Protein AF-A0A940LD60-F1 (afdb_monomer_lite)

Secondary structure (DSSP, 8-state):
-HHHHHHHHHHHHHHHHHHHHHHHHHHHHHHHHHHHHHHS-----S-----------HHHIIIIIIHHHHHHHHHHHHHHHHHHHHHHTT-S-HHHHHHHHHHHHHHHHHHHHHHTTT-HHHHHHHHHHHHHHHHHHHHHHHHTT--S-HHHHHHHHHHHHHHHHHHHHHHHHTT--

pLDDT: mean 83.99, std 14.42, range [37.72, 97.44]

Structure (mmCIF, N/CA/C/O backbone):
data_AF-A0A940LD60-F1
#
_entry.id   AF-A0A940LD60-F1
#
loop_
_atom_site.group_PDB
_atom_site.id
_atom_site.type_symbol
_atom_site.label_atom_id
_atom_site.label_alt_id
_atom_site.label_comp_id
_atom_site.label_asym_id
_atom_site.label_entity_id
_atom_site.label_seq_id
_atom_site.pdbx_PDB_ins_code
_atom_site.Cartn_x
_atom_site.Cartn_y
_atom_site.Cartn_z
_atom_site.occupancy
_atom_site.B_iso_or_equiv
_atom_site.auth_seq_id
_atom_site.auth_comp_id
_atom_site.auth_asym_id
_atom_site.auth_atom_id
_atom_site.pdbx_PDB_model_num
ATOM 1 N N . MET A 1 1 ? -52.439 45.302 75.853 1.00 58.16 1 MET A N 1
ATOM 2 C CA . MET A 1 1 ? -51.305 45.072 74.926 1.00 58.16 1 MET A CA 1
ATOM 3 C C . MET A 1 1 ? -50.823 43.624 74.938 1.00 58.16 1 MET A C 1
ATOM 5 O O . MET A 1 1 ? -50.773 43.055 73.863 1.00 58.16 1 MET A O 1
ATOM 9 N N . LYS A 1 2 ? -50.570 42.995 76.098 1.00 60.78 2 LYS A N 1
ATOM 10 C CA . LYS A 1 2 ? -50.009 41.626 76.174 1.00 60.78 2 LYS A CA 1
ATOM 11 C C . LYS A 1 2 ? -50.905 40.487 75.637 1.00 60.78 2 LYS A C 1
ATOM 13 O O . LYS A 1 2 ? -50.393 39.468 75.203 1.00 60.78 2 LYS A O 1
ATOM 18 N N . GLU A 1 3 ? -52.230 40.644 75.642 1.00 64.25 3 GLU A N 1
ATOM 19 C CA . GLU A 1 3 ? -53.174 39.584 75.225 1.00 64.25 3 GLU A CA 1
ATOM 20 C C . GLU A 1 3 ? -53.236 39.373 73.699 1.00 64.25 3 GLU A C 1
ATOM 22 O O . GLU A 1 3 ? -53.378 38.243 73.238 1.00 64.25 3 GLU A O 1
ATOM 27 N N . ASN A 1 4 ? -53.040 40.437 72.909 1.00 71.06 4 ASN A N 1
ATOM 28 C CA . ASN A 1 4 ? -53.031 40.347 71.443 1.00 71.06 4 ASN A CA 1
ATOM 29 C C . ASN A 1 4 ? -51.745 39.697 70.907 1.00 71.06 4 ASN A C 1
ATOM 31 O O . ASN A 1 4 ? -51.798 38.963 69.924 1.00 71.06 4 ASN A O 1
ATOM 35 N N . GLU A 1 5 ? -50.604 39.916 71.569 1.00 75.31 5 GLU A N 1
ATOM 36 C CA . GLU A 1 5 ? -49.324 39.288 71.206 1.00 75.31 5 GLU A CA 1
ATOM 37 C C . GLU A 1 5 ? -49.358 37.773 71.439 1.00 75.31 5 GLU A C 1
ATOM 39 O O . GLU A 1 5 ? -48.864 37.005 70.618 1.00 75.31 5 GLU A O 1
ATOM 44 N N . ILE A 1 6 ? -50.010 37.324 72.518 1.00 75.19 6 ILE A N 1
ATOM 45 C CA . ILE A 1 6 ? -50.159 35.894 72.825 1.00 75.19 6 ILE A CA 1
ATOM 46 C C . ILE A 1 6 ? -51.027 35.199 71.772 1.00 75.19 6 ILE A C 1
ATOM 48 O O . ILE A 1 6 ? -50.682 34.109 71.320 1.00 75.19 6 ILE A O 1
ATOM 52 N N . GLN A 1 7 ? -52.116 35.831 71.328 1.00 77.50 7 GLN A N 1
ATOM 53 C CA . GLN A 1 7 ? -52.955 35.272 70.264 1.00 77.50 7 GLN A CA 1
ATOM 54 C C . GLN A 1 7 ? -52.233 35.234 68.912 1.00 77.50 7 GLN A C 1
ATOM 56 O O . GLN A 1 7 ? -52.390 34.280 68.148 1.00 77.50 7 GLN A O 1
ATOM 61 N N . GLN A 1 8 ? -51.409 36.241 68.620 1.00 82.19 8 GLN A N 1
ATOM 62 C CA . GLN A 1 8 ? -50.614 36.283 67.397 1.00 82.19 8 GLN A CA 1
ATOM 63 C C . GLN A 1 8 ? -49.532 35.194 67.390 1.00 82.19 8 GLN A C 1
ATOM 65 O O . GLN A 1 8 ? -49.405 34.481 66.397 1.00 82.19 8 GLN A O 1
ATOM 70 N N . LEU A 1 9 ? -48.848 34.984 68.518 1.00 81.94 9 LEU A N 1
ATOM 71 C CA . LEU A 1 9 ? -47.867 33.909 68.684 1.00 81.94 9 LEU A CA 1
ATOM 72 C C . LEU A 1 9 ? -48.510 32.519 68.622 1.00 81.94 9 LEU A C 1
ATOM 74 O O . LEU A 1 9 ? -47.948 31.618 68.010 1.00 81.94 9 LEU A O 1
ATOM 78 N N . GLN A 1 10 ? -49.701 32.323 69.197 1.00 81.62 10 GLN A N 1
ATOM 79 C CA . GLN A 1 10 ? -50.426 31.051 69.073 1.00 81.62 10 GLN A CA 1
ATOM 80 C C . GLN A 1 10 ? -50.778 30.740 67.616 1.00 81.62 10 GLN A C 1
ATOM 82 O O . GLN A 1 10 ? -50.619 29.605 67.168 1.00 81.62 10 GLN A O 1
ATOM 87 N N . LYS A 1 11 ? -51.194 31.759 66.858 1.00 85.88 11 LYS A N 1
ATOM 88 C CA . LYS A 1 11 ? -51.497 31.628 65.431 1.00 85.88 11 LYS A CA 1
ATOM 89 C C . LYS A 1 11 ? -50.246 31.338 64.599 1.00 85.88 11 LYS A C 1
ATOM 91 O O . LYS A 1 11 ? -50.301 30.517 63.687 1.00 85.88 11 LYS A O 1
ATOM 96 N N . GLU A 1 12 ? -49.124 31.970 64.932 1.00 84.75 12 GLU A N 1
ATOM 97 C CA . GLU A 1 12 ? -47.835 31.746 64.277 1.00 84.75 12 GLU A CA 1
ATOM 98 C C . GLU A 1 12 ? -47.280 30.349 64.585 1.00 84.75 12 GLU A C 1
ATOM 100 O O . GLU A 1 12 ? -46.836 29.665 63.671 1.00 84.75 12 GLU A O 1
ATOM 105 N N . LEU A 1 13 ? -47.411 29.851 65.821 1.00 85.88 13 LEU A N 1
ATOM 106 C CA . LEU A 1 13 ? -47.061 28.467 66.171 1.00 85.88 13 LEU A CA 1
ATOM 107 C C . LEU A 1 13 ? -47.936 27.443 65.439 1.00 85.88 13 LEU A C 1
ATOM 109 O O . LEU A 1 13 ? -47.435 26.405 65.002 1.00 85.88 13 LEU A O 1
ATOM 113 N N . GLU A 1 14 ? -49.226 27.729 65.255 1.00 86.94 14 GLU A N 1
ATOM 114 C CA . GLU A 1 14 ? -50.112 26.859 64.480 1.00 86.94 14 GLU A CA 1
ATOM 115 C C . GLU A 1 14 ? -49.715 26.849 62.993 1.00 86.94 14 GLU A C 1
ATOM 117 O O . GLU A 1 14 ? -49.675 25.788 62.368 1.00 86.94 14 GLU A O 1
ATOM 122 N N . GLN A 1 15 ? -49.342 28.004 62.432 1.00 87.62 15 GLN A N 1
ATOM 123 C CA . GLN A 1 15 ? -48.828 28.107 61.063 1.00 87.62 15 GLN A CA 1
ATOM 124 C C . GLN A 1 15 ? -47.482 27.397 60.893 1.00 87.62 15 GLN A C 1
ATOM 126 O O . GLN A 1 15 ? -47.326 26.615 59.956 1.00 87.62 15 GLN A O 1
ATOM 131 N N . LEU A 1 16 ? -46.553 27.591 61.829 1.00 88.19 16 LEU A N 1
ATOM 132 C CA . LEU A 1 16 ? -45.241 26.955 61.814 1.00 88.19 16 LEU A CA 1
ATOM 133 C C . LEU A 1 16 ? -45.370 25.432 61.936 1.00 88.19 16 LEU A C 1
ATOM 135 O O . LEU A 1 16 ? -44.682 24.694 61.237 1.00 88.19 16 LEU A O 1
ATOM 139 N N . SER A 1 17 ? -46.303 24.940 62.760 1.00 84.50 17 SER A N 1
ATOM 140 C CA . SER A 1 17 ? -46.562 23.500 62.878 1.00 84.50 17 SER A CA 1
ATOM 141 C C . SER A 1 17 ? -47.101 22.892 61.577 1.00 84.50 17 SER A C 1
ATOM 143 O O . SER A 1 17 ? -46.652 21.816 61.180 1.00 84.50 17 SER A O 1
ATOM 145 N N . LYS A 1 18 ? -47.986 23.603 60.862 1.00 87.62 18 LYS A N 1
ATOM 146 C CA . LYS A 1 18 ? -48.485 23.194 59.537 1.00 87.62 18 LYS A CA 1
ATOM 147 C C . LYS A 1 18 ? -47.379 23.198 58.482 1.00 87.62 18 LYS A C 1
ATOM 149 O O . LYS A 1 18 ? -47.306 22.276 57.672 1.00 87.62 18 LYS A O 1
ATOM 154 N N . GLU A 1 19 ? -46.498 24.196 58.498 1.00 88.25 19 GLU A N 1
ATOM 155 C CA . GLU A 1 19 ? -45.370 24.271 57.566 1.00 88.25 19 GLU A CA 1
ATOM 156 C C . GLU A 1 19 ? -44.348 23.151 57.808 1.00 88.25 19 GLU A C 1
ATOM 158 O O . GLU A 1 19 ? -43.907 22.500 56.859 1.00 88.25 19 GLU A O 1
ATOM 163 N N . VAL A 1 20 ? -44.037 22.853 59.073 1.00 89.44 20 VAL A N 1
ATOM 164 C CA . VAL A 1 20 ? -43.142 21.748 59.450 1.00 89.44 20 VAL A CA 1
ATOM 165 C C . VAL A 1 20 ? -43.723 20.392 59.039 1.00 89.44 20 VAL A C 1
ATOM 167 O O . VAL A 1 20 ? -42.985 19.551 58.522 1.00 89.44 20 VAL A O 1
ATOM 170 N N . GLN A 1 21 ? -45.034 20.177 59.197 1.00 88.12 21 GLN A N 1
ATOM 171 C CA . GLN A 1 21 ? -45.702 18.952 58.736 1.00 88.12 21 GLN A CA 1
ATOM 172 C C . GLN A 1 21 ? -45.609 18.790 57.214 1.00 88.12 21 GLN A C 1
ATOM 174 O O . GLN A 1 21 ? -45.223 17.728 56.725 1.00 88.12 21 GLN A O 1
ATOM 179 N N . LEU A 1 22 ? -45.869 19.865 56.463 1.00 89.69 22 LEU A N 1
ATOM 180 C CA . LEU A 1 22 ? -45.759 19.866 55.004 1.00 89.69 22 LEU A CA 1
ATOM 181 C C . LEU A 1 22 ? -44.317 19.608 54.534 1.00 89.69 22 LEU A C 1
ATOM 183 O O . LEU A 1 22 ? -44.093 18.930 53.529 1.00 89.69 22 LEU A O 1
ATOM 187 N N . GLN A 1 23 ? -43.319 20.145 55.240 1.00 90.31 23 GLN A N 1
ATOM 188 C CA . GLN A 1 23 ? -41.912 19.877 54.940 1.00 90.31 23 GLN A CA 1
ATOM 189 C C . GLN A 1 23 ? -41.522 18.427 55.244 1.00 90.31 23 GLN A C 1
ATOM 191 O O . GLN A 1 23 ? -40.831 17.817 54.429 1.00 90.31 23 GLN A O 1
ATOM 196 N N . GLN A 1 24 ? -41.983 17.849 56.357 1.00 86.56 24 GLN A N 1
ATOM 197 C CA . GLN A 1 24 ? -41.719 16.441 56.679 1.00 86.56 24 GLN A CA 1
ATOM 198 C C . GLN A 1 24 ? -42.294 15.495 55.624 1.00 86.56 24 GLN A C 1
ATOM 200 O O . GLN A 1 24 ? -41.608 14.560 55.210 1.00 86.56 24 GLN A O 1
ATOM 205 N N . GLU A 1 25 ? -43.501 15.767 55.126 1.00 89.25 25 GLU A N 1
ATOM 206 C CA . GLU A 1 25 ? -44.119 14.966 54.067 1.00 89.25 25 GLU A CA 1
ATOM 207 C C . GLU A 1 25 ? -43.308 15.027 52.760 1.00 89.25 25 GLU A C 1
ATOM 209 O O . GLU A 1 25 ? -43.035 13.998 52.138 1.00 89.25 25 GLU A O 1
ATOM 214 N N . LYS A 1 26 ? -42.814 16.216 52.385 1.00 89.12 26 LYS A N 1
ATOM 215 C CA . LYS A 1 26 ? -41.912 16.388 51.231 1.00 89.12 26 LYS A CA 1
ATOM 216 C C . LYS A 1 26 ? -40.585 15.650 51.412 1.00 89.12 26 LYS A C 1
ATOM 218 O O . LYS A 1 26 ? -40.098 15.038 50.464 1.00 89.12 26 LYS A O 1
ATOM 223 N N . ILE A 1 27 ? -39.994 15.691 52.606 1.00 90.88 27 ILE A N 1
ATOM 224 C CA . ILE A 1 27 ? -38.737 14.987 52.907 1.00 90.88 27 ILE A CA 1
ATOM 225 C C . ILE A 1 27 ? -38.935 13.472 52.789 1.00 90.88 27 ILE A C 1
ATOM 227 O O . ILE A 1 27 ? -38.102 12.801 52.179 1.00 90.88 27 ILE A O 1
ATOM 231 N N . LEU A 1 28 ? -40.056 12.945 53.289 1.00 87.19 28 LEU A N 1
ATOM 232 C CA . LEU A 1 28 ? -40.403 11.530 53.165 1.00 87.19 28 LEU A CA 1
ATOM 233 C C . LEU A 1 28 ? -40.536 11.114 51.689 1.00 87.19 28 LEU A C 1
ATOM 235 O O . LEU A 1 28 ? -39.973 10.101 51.273 1.00 87.19 28 LEU A O 1
ATOM 239 N N . GLN A 1 29 ? -41.212 11.930 50.874 1.00 89.44 29 GLN A N 1
ATOM 240 C CA . GLN A 1 29 ? -41.341 11.695 49.432 1.00 89.44 29 GLN A CA 1
ATOM 241 C C . GLN A 1 29 ? -39.989 11.745 48.704 1.00 89.44 29 GLN A C 1
ATOM 243 O O . GLN A 1 29 ? -39.722 10.919 47.830 1.00 89.44 29 GLN A O 1
ATOM 248 N N . LEU A 1 30 ? -39.104 12.680 49.062 1.00 86.69 30 LEU A N 1
ATOM 249 C CA . LEU A 1 30 ? -37.762 12.769 48.480 1.00 86.69 30 LEU A CA 1
ATOM 250 C C . LEU A 1 30 ? -36.905 11.557 48.846 1.00 86.69 30 LEU A C 1
ATOM 252 O O . LEU A 1 30 ? -36.232 11.011 47.974 1.00 86.69 30 LEU A O 1
ATOM 256 N N . GLN A 1 31 ? -36.964 11.095 50.097 1.00 85.31 31 GLN A N 1
ATOM 257 C CA . GLN A 1 31 ? -36.271 9.880 50.525 1.00 85.31 31 GLN A CA 1
ATOM 258 C C . GLN A 1 31 ? -36.771 8.646 49.766 1.00 85.31 31 GLN A C 1
ATOM 260 O O . GLN A 1 31 ? -35.960 7.851 49.296 1.00 85.31 31 GLN A O 1
ATOM 265 N N . GLN A 1 32 ? -38.086 8.516 49.561 1.00 84.75 32 GLN A N 1
ATOM 266 C CA . GLN A 1 32 ? -38.663 7.445 4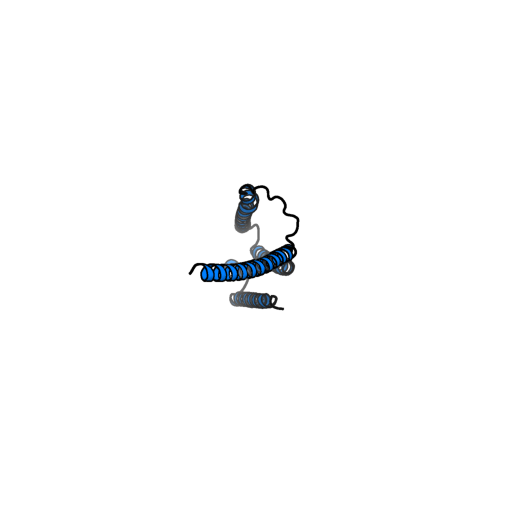8.742 1.00 84.75 32 GLN A CA 1
ATOM 267 C C . GLN A 1 32 ? -38.201 7.526 47.283 1.00 84.75 32 GLN A C 1
ATOM 269 O O . GLN A 1 32 ? -37.850 6.506 46.692 1.00 84.75 32 GLN A O 1
ATOM 274 N N . ARG A 1 33 ? -38.134 8.731 46.708 1.00 85.25 33 ARG A N 1
ATOM 275 C CA . ARG A 1 33 ? -37.639 8.938 45.342 1.00 85.25 33 ARG A CA 1
ATOM 276 C C . ARG A 1 33 ? -36.157 8.589 45.215 1.00 85.25 33 ARG A C 1
ATOM 278 O O . ARG A 1 33 ? -35.774 7.964 44.235 1.00 85.25 33 ARG A O 1
ATOM 285 N N . ILE A 1 34 ? -35.338 8.924 46.213 1.00 82.44 34 ILE A N 1
ATOM 286 C CA . ILE A 1 34 ? -33.921 8.531 46.276 1.00 82.44 34 ILE A CA 1
ATOM 287 C C . ILE A 1 34 ? -33.789 7.008 46.405 1.00 82.44 34 ILE A C 1
ATOM 289 O O . ILE A 1 34 ? -32.958 6.426 45.718 1.00 82.44 34 ILE A O 1
ATOM 293 N N . ALA A 1 35 ? -34.632 6.342 47.199 1.00 77.56 35 ALA A N 1
ATOM 294 C CA . ALA A 1 35 ? -34.649 4.879 47.294 1.00 77.56 35 ALA A CA 1
ATOM 295 C C . ALA A 1 35 ? -35.061 4.207 45.968 1.00 77.56 35 ALA A C 1
ATOM 297 O O . ALA A 1 35 ? -34.474 3.204 45.571 1.00 77.56 35 ALA A O 1
ATOM 298 N N . GLN A 1 36 ? -36.016 4.785 45.233 1.00 76.81 36 GLN A N 1
ATOM 299 C CA . GLN A 1 36 ? -36.409 4.319 43.895 1.00 76.81 36 GLN A CA 1
ATOM 300 C C . GLN A 1 36 ? -35.316 4.557 4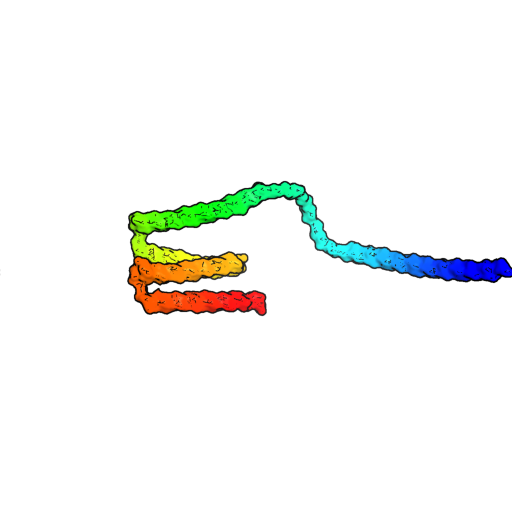2.842 1.00 76.81 36 GLN A C 1
ATOM 302 O O . GLN A 1 36 ? -35.076 3.699 41.994 1.00 76.81 36 GLN A O 1
ATOM 307 N N . LEU A 1 37 ? -34.615 5.690 42.918 1.00 75.06 37 LEU A N 1
ATOM 308 C CA . LEU A 1 37 ? -33.453 5.984 42.077 1.00 75.06 37 LEU A CA 1
ATOM 309 C C . LEU A 1 37 ? -32.248 5.103 42.440 1.00 75.06 37 LEU A C 1
ATOM 311 O O . LEU A 1 37 ? -31.468 4.767 41.560 1.00 75.06 37 LEU A O 1
ATOM 315 N N . SER A 1 38 ? -32.131 4.678 43.701 1.00 67.94 38 SER A N 1
ATOM 316 C CA . SER A 1 38 ? -31.113 3.728 44.164 1.00 67.94 38 SER A CA 1
ATOM 317 C C . SER A 1 38 ? -31.404 2.290 43.723 1.00 67.94 38 SER A C 1
ATOM 319 O O . SER A 1 38 ? -30.463 1.549 43.467 1.00 67.94 38 SER A O 1
ATOM 321 N N . ASN A 1 39 ? -32.681 1.898 43.621 1.00 57.81 39 ASN A N 1
ATOM 322 C CA . ASN A 1 39 ? -33.103 0.598 43.076 1.00 57.81 39 ASN A CA 1
ATOM 323 C C . ASN A 1 39 ? -33.174 0.582 41.543 1.00 57.81 39 ASN A C 1
ATOM 325 O O . ASN A 1 39 ? -33.253 -0.488 40.942 1.00 57.81 39 ASN A O 1
ATOM 329 N N . THR A 1 40 ? -33.099 1.750 40.899 1.00 51.34 40 THR A N 1
ATOM 330 C CA . THR A 1 40 ? -32.658 1.838 39.506 1.00 51.34 40 THR A CA 1
ATOM 331 C C . THR A 1 40 ? -31.144 1.690 39.525 1.00 51.34 40 THR A C 1
ATOM 333 O O . THR A 1 40 ? -30.397 2.645 39.319 1.00 51.34 40 THR A O 1
ATOM 336 N N . GLU A 1 41 ? -30.689 0.477 39.848 1.00 52.75 41 GLU A N 1
ATOM 337 C CA . GLU A 1 41 ? -29.325 0.064 39.579 1.00 52.75 41 GLU A CA 1
ATOM 338 C C . GLU A 1 41 ? -29.063 0.402 38.112 1.00 52.75 41 GLU A C 1
ATOM 340 O O . GLU A 1 41 ? -29.564 -0.240 37.187 1.00 52.75 41 GLU A O 1
ATOM 345 N N . ILE A 1 42 ? -28.230 1.417 37.887 1.00 47.31 42 ILE A N 1
ATOM 346 C CA . ILE A 1 42 ? -27.260 1.317 36.812 1.00 47.31 42 ILE A CA 1
ATOM 347 C C . ILE A 1 42 ? -26.606 -0.031 37.085 1.00 47.31 42 ILE A C 1
ATOM 349 O O . ILE A 1 42 ? -25.858 -0.172 38.051 1.00 47.31 42 ILE A O 1
ATOM 353 N N . SER A 1 43 ? -26.983 -1.039 36.307 1.00 46.34 43 SER A N 1
ATOM 354 C CA . SER A 1 43 ? -26.357 -2.346 36.298 1.00 46.34 43 SER A CA 1
ATOM 355 C C . SER A 1 43 ? -24.923 -2.138 35.823 1.00 46.34 43 SER A C 1
ATOM 357 O O . SER A 1 43 ? -24.602 -2.340 34.654 1.00 46.34 43 SER A O 1
ATOM 359 N N . ILE A 1 44 ? -24.072 -1.633 36.712 1.00 47.91 44 ILE A N 1
ATOM 360 C CA . ILE A 1 44 ? -22.630 -1.677 36.576 1.00 47.91 44 ILE A CA 1
ATOM 361 C C . ILE A 1 44 ? -22.313 -3.159 36.766 1.00 47.91 44 ILE A C 1
ATOM 363 O O . ILE A 1 44 ? -22.575 -3.691 37.849 1.00 47.91 44 ILE A O 1
ATOM 367 N N . PRO A 1 45 ? -21.822 -3.861 35.731 1.00 49.28 45 PRO A N 1
ATOM 368 C CA . PRO A 1 45 ? -21.460 -5.260 35.853 1.00 49.28 45 PRO A CA 1
ATOM 369 C C . PRO A 1 45 ? -20.546 -5.447 37.063 1.00 49.28 45 PRO A C 1
ATOM 371 O O . PRO A 1 45 ? -19.478 -4.838 37.166 1.00 49.28 45 PRO A O 1
ATOM 374 N N . LYS A 1 46 ? -21.004 -6.277 37.998 1.00 52.59 46 LYS A N 1
ATOM 375 C CA . LYS A 1 46 ? -20.285 -6.720 39.188 1.00 52.59 46 LYS A CA 1
ATOM 376 C C . LYS A 1 46 ? -19.133 -7.637 38.777 1.00 52.59 46 LYS A C 1
ATOM 378 O O . LYS A 1 46 ? -19.177 -8.838 38.994 1.00 52.59 46 LYS A O 1
ATOM 383 N N . GLU A 1 47 ? -18.108 -7.046 38.176 1.00 52.78 47 GLU A N 1
ATOM 384 C CA . GLU A 1 47 ? -16.758 -7.594 38.080 1.00 52.78 47 GLU A CA 1
ATOM 385 C C . GLU A 1 47 ? -15.755 -6.448 37.881 1.00 52.78 47 GLU A C 1
ATOM 387 O O . GLU A 1 47 ? -15.033 -6.351 36.890 1.00 52.78 47 GLU A O 1
ATOM 392 N N . ALA A 1 48 ? -15.701 -5.543 38.860 1.00 49.41 48 ALA A N 1
ATOM 393 C CA . ALA A 1 48 ? -14.528 -4.705 39.033 1.00 49.41 48 ALA A CA 1
ATOM 394 C C . ALA A 1 48 ? -13.384 -5.611 39.507 1.00 49.41 48 ALA A C 1
ATOM 396 O O . ALA A 1 48 ? -13.177 -5.813 40.705 1.00 49.41 48 ALA A O 1
ATOM 397 N N . LYS A 1 49 ? -12.639 -6.178 38.550 1.00 50.16 49 LYS A N 1
ATOM 398 C CA . LYS A 1 49 ? -11.257 -6.584 38.798 1.00 50.16 49 LYS A CA 1
ATOM 399 C C . LYS A 1 49 ? -10.592 -5.411 39.502 1.00 50.16 49 LYS A C 1
ATOM 401 O O . LYS A 1 49 ? -10.640 -4.285 39.014 1.00 50.16 49 LYS A O 1
ATOM 406 N N . ILE A 1 50 ? -10.001 -5.665 40.660 1.00 46.97 50 ILE A N 1
ATOM 407 C CA . ILE A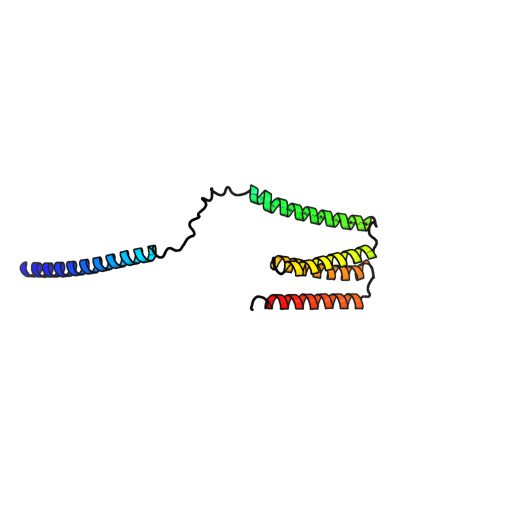 1 50 ? -9.116 -4.707 41.307 1.00 46.97 50 ILE A CA 1
ATOM 408 C C . ILE A 1 50 ? -7.985 -4.475 40.305 1.00 46.97 50 ILE A C 1
ATOM 410 O O . ILE A 1 50 ? -7.134 -5.339 40.105 1.00 46.97 50 ILE A O 1
ATOM 414 N N . HIS A 1 51 ? -8.027 -3.346 39.601 1.00 54.25 51 HIS A N 1
ATOM 415 C CA . HIS A 1 51 ? -6.895 -2.879 38.826 1.00 54.25 51 HIS A CA 1
ATOM 416 C C . HIS A 1 51 ? -5.838 -2.519 39.863 1.00 54.25 51 HIS A C 1
ATOM 418 O O . HIS A 1 51 ? -5.898 -1.466 40.497 1.00 54.25 51 HIS A O 1
ATOM 424 N N . THR A 1 52 ? -4.895 -3.438 40.075 1.00 58.47 52 THR A N 1
ATOM 425 C CA . THR A 1 52 ? -3.586 -3.155 40.661 1.00 58.47 52 THR A CA 1
ATOM 426 C C . THR A 1 52 ? -3.128 -1.802 40.120 1.00 58.47 52 THR A C 1
ATOM 428 O O . THR A 1 52 ? -3.294 -1.593 38.913 1.00 58.47 52 THR A O 1
ATOM 431 N N . PRO A 1 53 ? -2.587 -0.880 40.941 1.00 53.59 53 PRO A N 1
ATOM 432 C CA . PRO A 1 53 ? -2.084 0.393 40.441 1.00 53.59 53 PRO A CA 1
ATOM 433 C C . PRO A 1 53 ? -1.171 0.089 39.260 1.00 53.59 53 PRO A C 1
ATOM 435 O O . PRO A 1 53 ? -0.138 -0.568 39.410 1.00 53.59 53 PRO A O 1
ATOM 438 N N . GLN A 1 54 ? -1.647 0.454 38.070 1.00 60.62 54 GLN A N 1
ATOM 439 C CA . GLN A 1 54 ? -1.020 0.156 36.800 1.00 60.62 54 GLN A CA 1
ATOM 440 C C . GLN A 1 54 ? 0.305 0.907 36.827 1.00 60.62 54 GLN A C 1
ATOM 442 O O . GLN A 1 54 ? 0.351 2.097 36.520 1.00 60.62 54 GLN A O 1
ATOM 447 N N . LYS A 1 55 ? 1.374 0.235 37.288 1.00 62.09 55 LYS A N 1
ATOM 448 C CA . LYS A 1 55 ? 2.747 0.724 37.156 1.00 62.09 55 LYS A CA 1
ATOM 449 C C . LYS A 1 55 ? 2.846 1.232 35.730 1.00 62.09 55 LYS A C 1
ATOM 451 O O . LYS A 1 55 ? 2.528 0.477 34.807 1.00 62.09 55 LYS A O 1
ATOM 456 N N . PHE A 1 56 ? 3.197 2.510 35.573 1.00 60.81 56 PHE A N 1
ATOM 457 C CA . PHE A 1 56 ? 3.436 3.118 34.271 1.00 60.81 56 PHE A CA 1
ATOM 458 C C . PHE A 1 56 ? 4.202 2.113 33.428 1.00 60.81 56 PHE A C 1
ATOM 460 O O . PHE A 1 56 ? 5.295 1.674 33.785 1.00 60.81 56 PHE A O 1
ATOM 467 N N . SER A 1 57 ? 3.522 1.640 32.394 1.00 67.75 57 SER A N 1
ATOM 468 C CA . SER A 1 57 ? 3.799 0.353 31.783 1.00 67.75 57 SER A CA 1
ATOM 469 C C . SER A 1 57 ? 4.896 0.520 30.745 1.00 67.75 57 SER A C 1
ATOM 471 O O . SER A 1 57 ? 4.689 0.304 29.556 1.00 67.75 57 SER A O 1
ATOM 473 N N . LEU A 1 58 ? 6.077 0.940 31.212 1.00 74.06 58 LEU A N 1
ATOM 474 C CA . LEU A 1 58 ? 7.297 0.992 30.415 1.00 74.06 58 LEU A CA 1
ATOM 475 C C . LEU A 1 58 ? 7.541 -0.370 29.767 1.00 74.06 58 LEU A C 1
ATOM 477 O O . LEU A 1 58 ? 7.837 -0.422 28.584 1.00 74.06 58 LEU A O 1
ATOM 481 N N . GLU A 1 59 ? 7.278 -1.462 30.482 1.00 74.75 59 GLU A N 1
ATOM 482 C CA . GLU A 1 59 ? 7.301 -2.821 29.933 1.00 74.75 59 GLU A CA 1
ATOM 483 C C . GLU A 1 59 ? 6.325 -3.028 28.766 1.00 74.75 59 GLU A C 1
ATOM 485 O O . GLU A 1 59 ? 6.716 -3.587 27.747 1.00 74.75 59 GLU A O 1
ATOM 490 N N . ASN A 1 60 ? 5.094 -2.510 28.837 1.00 78.50 60 ASN A N 1
ATOM 491 C CA . ASN A 1 60 ? 4.148 -2.612 27.717 1.00 78.50 60 ASN A CA 1
ATOM 492 C C . ASN A 1 60 ? 4.508 -1.651 26.573 1.00 78.50 60 ASN A C 1
ATOM 494 O O . ASN A 1 60 ? 4.305 -1.973 25.406 1.00 78.50 60 ASN A O 1
ATOM 498 N N . PHE A 1 61 ? 5.049 -0.468 26.865 1.00 80.75 61 PHE A N 1
ATOM 499 C CA . PHE A 1 61 ? 5.465 0.486 25.838 1.00 80.75 61 PHE A CA 1
ATOM 500 C C . PHE A 1 61 ? 6.697 -0.017 25.077 1.00 80.75 61 PHE A C 1
ATOM 502 O O . PHE A 1 61 ? 6.709 -0.021 23.846 1.00 80.75 61 PHE A O 1
ATOM 509 N N . ILE A 1 62 ? 7.701 -0.503 25.806 1.00 79.31 62 ILE A N 1
ATOM 510 C CA . ILE A 1 62 ? 8.949 -1.040 25.262 1.00 79.31 62 ILE A CA 1
ATOM 511 C C . ILE A 1 62 ? 8.682 -2.393 24.587 1.00 79.31 62 ILE A C 1
ATOM 513 O O . ILE A 1 62 ? 9.068 -2.598 23.437 1.00 79.31 62 ILE A O 1
ATOM 517 N N . GLY A 1 63 ? 7.958 -3.284 25.266 1.00 73.75 63 GLY A N 1
ATOM 518 C CA . GLY A 1 63 ? 7.699 -4.651 24.817 1.00 73.75 63 GLY A CA 1
ATOM 519 C C . GLY A 1 63 ? 6.611 -4.799 23.752 1.00 73.75 63 GLY A C 1
ATOM 520 O O . GLY A 1 63 ? 6.661 -5.758 22.992 1.00 73.75 63 GLY A O 1
ATOM 521 N N . LEU A 1 64 ? 5.646 -3.876 23.642 1.00 79.00 64 LEU A N 1
ATOM 522 C CA . LEU A 1 64 ? 4.550 -4.002 22.666 1.00 79.00 64 LEU A CA 1
ATOM 523 C C . LEU A 1 64 ? 4.619 -2.979 21.527 1.00 79.00 64 LEU A C 1
ATOM 525 O O . LEU A 1 64 ? 4.292 -3.308 20.388 1.00 79.00 64 LEU A O 1
ATOM 529 N N . ARG A 1 65 ? 5.032 -1.735 21.803 1.00 86.12 65 ARG A N 1
ATOM 530 C CA . ARG A 1 65 ? 5.091 -0.676 20.779 1.00 86.12 65 ARG A CA 1
ATOM 531 C C . ARG A 1 65 ? 6.493 -0.477 20.224 1.00 86.12 65 ARG A C 1
ATOM 533 O O . ARG A 1 65 ? 6.643 -0.466 19.007 1.00 86.12 65 ARG A O 1
ATOM 540 N N . LEU A 1 66 ? 7.506 -0.341 21.080 1.00 91.38 66 LEU A N 1
ATOM 541 C CA . LEU A 1 66 ? 8.855 0.025 20.646 1.00 91.38 66 LEU A CA 1
ATOM 542 C C . LEU A 1 66 ? 9.524 -1.102 19.854 1.00 91.38 66 LEU A C 1
ATOM 544 O O . LEU A 1 66 ? 9.969 -0.867 18.733 1.00 91.38 66 LEU A O 1
ATOM 548 N N . ILE A 1 67 ? 9.532 -2.329 20.385 1.00 91.94 67 ILE A N 1
ATOM 549 C CA . ILE A 1 67 ? 10.123 -3.476 19.681 1.00 91.94 67 ILE A CA 1
ATOM 550 C C . ILE A 1 67 ? 9.394 -3.784 18.367 1.00 91.94 67 ILE A C 1
ATOM 552 O O . ILE A 1 67 ? 10.045 -4.074 17.368 1.00 91.94 67 ILE A O 1
ATOM 556 N N . ASN A 1 68 ? 8.061 -3.658 18.334 1.00 91.62 68 ASN A N 1
ATOM 557 C CA . ASN A 1 68 ? 7.276 -3.884 17.120 1.00 91.62 68 ASN A CA 1
ATOM 558 C C . ASN A 1 68 ? 7.580 -2.810 16.063 1.00 91.62 68 ASN A C 1
ATOM 560 O O . ASN A 1 68 ? 7.844 -3.125 14.907 1.00 91.62 68 ASN A O 1
ATOM 564 N N . PHE A 1 69 ? 7.636 -1.540 16.468 1.00 91.88 69 PHE A N 1
ATOM 565 C CA . PHE A 1 69 ? 7.968 -0.435 15.571 1.00 91.88 69 PHE A CA 1
ATOM 566 C C . PHE A 1 69 ? 9.389 -0.553 15.002 1.00 91.88 69 PHE A C 1
ATOM 568 O O . PHE A 1 69 ? 9.580 -0.442 13.792 1.00 91.88 69 PHE A O 1
ATOM 575 N N . ILE A 1 70 ? 10.378 -0.851 15.849 1.00 94.88 70 ILE A N 1
ATOM 576 C CA . ILE A 1 70 ? 11.769 -1.066 15.423 1.00 94.88 70 ILE A CA 1
ATOM 577 C C . ILE A 1 70 ? 11.875 -2.300 14.526 1.00 94.88 70 ILE A C 1
ATOM 579 O O . ILE A 1 70 ? 12.549 -2.248 13.501 1.00 94.88 70 ILE A O 1
ATOM 583 N N . GLY A 1 71 ? 11.178 -3.387 14.864 1.00 94.38 71 GLY A N 1
ATOM 584 C CA . GLY A 1 71 ? 11.129 -4.599 14.053 1.00 94.38 71 GLY A CA 1
ATOM 585 C C . GLY A 1 71 ? 10.616 -4.327 12.640 1.00 94.38 71 GLY A C 1
ATOM 586 O O . GLY A 1 71 ? 11.258 -4.730 11.674 1.00 94.38 71 GLY A O 1
ATOM 587 N N . ILE A 1 72 ? 9.518 -3.574 12.502 1.00 93.94 72 ILE A N 1
ATOM 588 C CA . ILE A 1 72 ? 8.984 -3.166 11.193 1.00 93.94 72 ILE A CA 1
ATOM 589 C C . ILE A 1 72 ? 10.011 -2.319 10.428 1.00 93.94 72 ILE A C 1
ATOM 591 O O . ILE A 1 72 ? 10.247 -2.582 9.252 1.00 93.94 72 ILE A O 1
ATOM 595 N N . ILE A 1 73 ? 10.666 -1.350 11.078 1.00 96.56 73 ILE A N 1
ATOM 596 C CA . ILE A 1 73 ? 11.695 -0.512 10.436 1.00 96.56 73 ILE A CA 1
ATOM 597 C C . ILE A 1 73 ? 12.853 -1.367 9.912 1.00 96.56 73 ILE A C 1
ATOM 599 O O . ILE A 1 73 ? 13.235 -1.243 8.748 1.00 96.56 73 ILE A O 1
ATOM 603 N N . VAL A 1 74 ? 13.396 -2.256 10.745 1.00 96.88 74 VAL A N 1
ATOM 604 C CA . VAL A 1 74 ? 14.519 -3.125 10.370 1.00 96.88 74 VAL A CA 1
ATOM 605 C C . VAL A 1 74 ? 14.115 -4.090 9.255 1.00 96.88 74 VAL A C 1
ATOM 607 O O . VAL A 1 74 ? 14.887 -4.272 8.317 1.00 96.88 74 VAL A O 1
ATOM 610 N N . LEU A 1 75 ? 12.903 -4.655 9.297 1.00 96.19 75 LEU A N 1
ATOM 611 C CA . LEU A 1 75 ? 12.384 -5.512 8.227 1.00 96.19 75 LEU A CA 1
ATOM 612 C C . LEU A 1 75 ? 12.245 -4.756 6.904 1.00 96.19 75 LEU A C 1
ATOM 614 O O . LEU A 1 75 ? 12.664 -5.270 5.870 1.00 96.19 75 LEU A O 1
ATOM 618 N N . VAL A 1 76 ? 11.702 -3.537 6.920 1.00 95.56 76 VAL A N 1
ATOM 619 C CA . VAL A 1 76 ? 11.550 -2.714 5.710 1.00 95.56 76 VAL A CA 1
ATOM 620 C C . VAL A 1 76 ? 12.914 -2.352 5.125 1.00 95.56 76 VAL A C 1
ATOM 622 O O . VAL A 1 76 ? 13.117 -2.496 3.918 1.00 95.56 76 VAL A O 1
ATOM 625 N N . ILE A 1 77 ? 13.873 -1.938 5.958 1.00 97.31 77 ILE A N 1
ATOM 626 C CA . ILE A 1 77 ? 15.240 -1.628 5.516 1.00 97.31 77 ILE A CA 1
ATOM 627 C C . ILE A 1 77 ? 15.923 -2.885 4.965 1.00 97.31 77 ILE A C 1
ATOM 629 O O . ILE A 1 77 ? 16.479 -2.850 3.868 1.00 97.31 77 ILE A O 1
ATOM 633 N N . GLY A 1 78 ? 15.848 -4.002 5.689 1.00 97.31 78 GLY A N 1
ATOM 634 C CA . GLY A 1 78 ? 16.451 -5.273 5.296 1.00 97.31 78 GLY A CA 1
ATOM 635 C C . GLY A 1 78 ? 15.884 -5.807 3.984 1.00 97.31 78 GLY A C 1
ATOM 636 O O . GLY A 1 78 ? 16.650 -6.191 3.103 1.00 97.31 78 GLY A O 1
ATOM 637 N N . LEU A 1 79 ? 14.562 -5.755 3.804 1.00 95.81 79 LEU A N 1
ATOM 638 C CA . LEU A 1 79 ? 13.914 -6.145 2.554 1.00 95.81 79 LEU A CA 1
ATOM 639 C C . LEU A 1 79 ? 14.319 -5.214 1.406 1.00 95.81 79 LEU A C 1
ATOM 641 O O . LEU A 1 79 ? 14.631 -5.692 0.319 1.00 95.81 79 LEU A O 1
ATOM 645 N N . SER A 1 80 ? 14.382 -3.903 1.649 1.00 94.69 80 SER A N 1
ATOM 646 C CA . SER A 1 80 ? 14.785 -2.918 0.636 1.00 94.69 80 SER A CA 1
ATOM 647 C C . SER A 1 80 ? 16.217 -3.153 0.152 1.00 94.69 80 SER A C 1
ATOM 649 O O . SER A 1 80 ? 16.469 -3.209 -1.052 1.00 94.69 80 SER A O 1
ATOM 651 N N . ILE A 1 81 ? 17.157 -3.341 1.084 1.00 95.81 81 ILE A N 1
ATOM 652 C CA . ILE A 1 81 ? 18.558 -3.637 0.763 1.00 95.81 81 ILE A CA 1
ATOM 653 C C . ILE A 1 81 ? 18.679 -5.021 0.123 1.00 95.81 81 ILE A C 1
ATOM 655 O O . ILE A 1 81 ? 19.428 -5.169 -0.834 1.00 95.81 81 ILE A O 1
ATOM 659 N N . GLY A 1 82 ? 17.936 -6.022 0.600 1.00 93.81 82 GLY A N 1
ATOM 660 C CA . GLY A 1 82 ? 17.946 -7.376 0.045 1.00 93.81 82 GLY A CA 1
ATOM 661 C C . GLY A 1 82 ? 17.463 -7.418 -1.405 1.00 93.81 82 GLY A C 1
ATOM 662 O O . GLY A 1 82 ? 18.128 -8.000 -2.261 1.00 93.81 82 GLY A O 1
ATOM 663 N N . VAL A 1 83 ? 16.354 -6.736 -1.706 1.00 92.12 83 VAL A N 1
ATOM 664 C CA . VAL A 1 83 ? 15.840 -6.590 -3.076 1.00 92.12 83 VAL A CA 1
ATOM 665 C C . VAL A 1 83 ? 16.844 -5.838 -3.944 1.00 92.12 83 VAL A C 1
ATOM 667 O O . VAL A 1 83 ? 17.167 -6.303 -5.036 1.00 92.12 83 VAL A O 1
ATOM 670 N N . LYS A 1 84 ? 17.397 -4.720 -3.453 1.00 92.31 84 LYS A N 1
ATOM 671 C CA . LYS A 1 84 ? 18.442 -3.977 -4.166 1.00 92.31 84 LYS A CA 1
ATOM 672 C C . LYS A 1 84 ? 19.664 -4.853 -4.452 1.00 92.31 84 LYS A C 1
ATOM 674 O O . LYS A 1 84 ? 20.130 -4.888 -5.580 1.00 92.31 84 LYS A O 1
ATOM 679 N N . TYR A 1 85 ? 20.143 -5.610 -3.473 1.00 94.56 85 TYR A N 1
ATOM 680 C CA . TYR A 1 85 ? 21.284 -6.507 -3.633 1.00 94.56 85 TYR A CA 1
ATOM 681 C C . TYR A 1 85 ? 21.011 -7.597 -4.675 1.00 94.56 85 TYR A C 1
ATOM 683 O O . TYR A 1 85 ? 21.869 -7.882 -5.510 1.00 94.56 85 TYR A O 1
ATOM 691 N N . ALA A 1 86 ? 19.810 -8.180 -4.665 1.00 91.25 86 ALA A N 1
ATOM 692 C CA . ALA A 1 86 ? 19.407 -9.178 -5.650 1.00 91.25 86 ALA A CA 1
ATOM 693 C C . ALA A 1 86 ? 19.366 -8.609 -7.077 1.00 91.25 86 ALA A C 1
ATOM 695 O O . ALA A 1 86 ? 19.72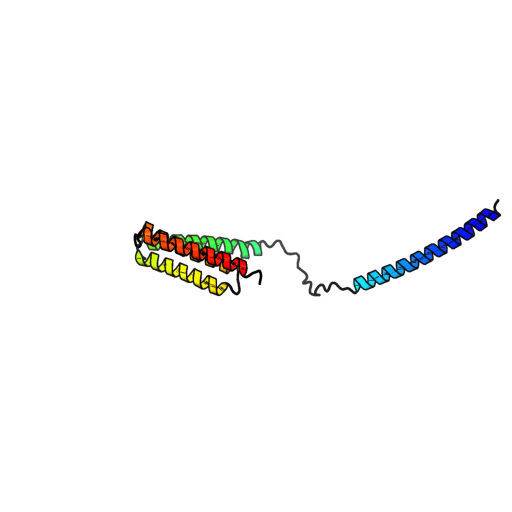7 -9.297 -8.035 1.00 91.25 86 ALA A O 1
ATOM 696 N N . ILE A 1 87 ? 18.970 -7.344 -7.209 1.00 88.38 87 ILE A N 1
ATOM 697 C CA . ILE A 1 87 ? 18.983 -6.596 -8.466 1.00 88.38 87 ILE A CA 1
ATOM 698 C C . ILE A 1 87 ? 20.422 -6.286 -8.906 1.00 88.38 87 ILE A C 1
ATOM 700 O O . ILE A 1 87 ? 20.798 -6.629 -10.026 1.00 88.38 87 ILE A O 1
ATOM 704 N N . ASP A 1 88 ? 21.239 -5.713 -8.023 1.00 90.69 88 ASP A N 1
ATOM 705 C CA . ASP A 1 88 ? 22.610 -5.266 -8.309 1.00 90.69 88 ASP A CA 1
ATOM 706 C C . ASP A 1 88 ? 23.540 -6.437 -8.666 1.00 90.69 88 ASP A C 1
ATOM 708 O O . ASP A 1 88 ? 24.441 -6.310 -9.493 1.00 90.69 88 ASP A O 1
ATOM 712 N N . ARG A 1 89 ? 23.317 -7.610 -8.062 1.00 90.12 89 ARG A N 1
ATOM 713 C CA . ARG A 1 89 ? 24.059 -8.845 -8.360 1.00 90.12 89 ARG A CA 1
ATOM 714 C C . ARG A 1 89 ? 23.468 -9.654 -9.514 1.00 90.12 89 ARG A C 1
ATOM 716 O O . ARG A 1 89 ? 23.934 -10.763 -9.754 1.00 90.12 89 ARG A O 1
ATOM 723 N N . ASN A 1 90 ? 22.463 -9.128 -10.218 1.00 86.81 90 ASN A N 1
ATOM 724 C CA . ASN A 1 90 ? 21.754 -9.821 -11.299 1.00 86.81 90 ASN A CA 1
ATOM 725 C C . ASN A 1 90 ? 21.235 -11.219 -10.907 1.00 86.81 90 ASN A C 1
ATOM 727 O O . ASN A 1 90 ? 21.105 -12.095 -11.757 1.00 86.81 90 ASN A O 1
ATOM 731 N N . LEU A 1 91 ? 20.898 -11.427 -9.628 1.00 86.00 91 LEU A N 1
ATOM 732 C CA . LEU A 1 91 ? 20.308 -12.684 -9.148 1.00 86.00 91 LEU A CA 1
ATOM 733 C C . LEU A 1 91 ? 18.886 -12.876 -9.682 1.00 86.00 91 LEU A C 1
ATOM 735 O O . LEU A 1 91 ? 18.410 -14.000 -9.807 1.00 86.00 91 LEU A O 1
ATOM 739 N N . ILE A 1 92 ? 18.207 -11.770 -9.992 1.00 85.50 92 ILE A N 1
ATOM 740 C CA . ILE A 1 92 ? 16.864 -11.751 -10.566 1.00 85.50 92 ILE A CA 1
ATOM 741 C C . ILE A 1 92 ? 16.949 -11.057 -11.922 1.00 85.50 92 ILE A C 1
ATOM 743 O O . ILE A 1 92 ? 17.410 -9.912 -11.999 1.00 85.50 92 ILE A O 1
ATOM 747 N N . SER A 1 93 ? 16.495 -11.729 -12.980 1.00 86.88 93 SER A N 1
ATOM 748 C CA . SER A 1 93 ? 16.441 -11.156 -14.327 1.00 86.88 93 SER A CA 1
ATOM 749 C C . SER A 1 93 ? 15.411 -10.030 -14.418 1.00 86.88 93 SER A C 1
ATOM 751 O O . SER A 1 93 ? 14.446 -9.979 -13.656 1.00 86.88 93 SER A O 1
ATOM 753 N N . GLU A 1 94 ? 15.602 -9.126 -15.374 1.00 84.56 94 GLU A N 1
ATOM 754 C CA . GLU A 1 94 ? 14.765 -7.937 -15.570 1.00 84.56 94 GLU A CA 1
ATOM 755 C C . GLU A 1 94 ? 13.263 -8.255 -15.662 1.00 84.56 94 GLU A C 1
ATOM 757 O O . GLU A 1 94 ? 12.460 -7.711 -14.903 1.00 84.56 94 GLU A O 1
ATOM 762 N N . GLY A 1 95 ? 12.886 -9.225 -16.503 1.00 86.56 95 GLY A N 1
ATOM 763 C CA . GLY A 1 95 ? 11.492 -9.661 -16.631 1.00 86.56 95 GLY A CA 1
ATOM 764 C C . GLY A 1 95 ? 10.938 -10.324 -15.364 1.00 86.56 95 GLY A C 1
ATOM 765 O O . GLY A 1 95 ? 9.763 -10.151 -15.029 1.00 86.56 95 GLY A O 1
ATOM 766 N N . MET A 1 96 ? 11.776 -11.043 -14.610 1.00 89.62 96 MET A N 1
ATOM 767 C CA . MET A 1 96 ? 11.361 -11.691 -13.365 1.00 89.62 96 MET A CA 1
ATOM 768 C C . MET A 1 96 ? 11.096 -10.667 -12.256 1.00 89.62 96 MET A C 1
ATOM 770 O O . MET A 1 96 ? 10.153 -10.850 -11.491 1.00 89.62 96 MET A O 1
ATOM 774 N N . ARG A 1 97 ? 11.845 -9.555 -12.206 1.00 90.44 97 ARG A N 1
ATOM 775 C CA . ARG A 1 97 ? 11.604 -8.452 -11.254 1.00 90.44 97 ARG A CA 1
ATOM 776 C C . ARG A 1 97 ? 10.202 -7.874 -11.425 1.00 90.44 97 ARG A C 1
ATOM 778 O O . ARG A 1 97 ? 9.470 -7.753 -10.447 1.00 90.44 97 ARG A O 1
ATOM 785 N N . ILE A 1 98 ? 9.817 -7.568 -12.665 1.00 92.25 98 ILE A N 1
ATOM 786 C CA . ILE A 1 98 ? 8.494 -7.014 -12.978 1.00 92.25 98 ILE A CA 1
ATOM 787 C C . ILE A 1 98 ? 7.389 -8.045 -12.751 1.00 92.25 98 ILE A C 1
ATOM 789 O O . ILE A 1 98 ? 6.372 -7.726 -12.138 1.00 92.25 98 ILE A O 1
ATOM 793 N N . THR A 1 99 ? 7.598 -9.294 -13.171 1.00 92.94 99 THR A N 1
ATOM 794 C CA . THR A 1 99 ? 6.600 -10.359 -12.982 1.00 92.94 99 THR A CA 1
ATOM 795 C C . THR A 1 99 ? 6.345 -10.630 -11.497 1.00 92.94 99 THR A C 1
ATOM 797 O O . THR A 1 99 ? 5.191 -10.704 -11.079 1.00 92.94 99 THR A O 1
ATOM 800 N N . LEU A 1 100 ? 7.398 -10.710 -10.676 1.00 93.50 100 LEU A N 1
ATOM 801 C CA . LEU A 1 100 ? 7.277 -10.879 -9.224 1.00 93.50 100 LEU A CA 1
ATOM 802 C C . LEU A 1 100 ? 6.615 -9.672 -8.557 1.00 93.50 100 LEU A C 1
ATOM 804 O O . LEU A 1 100 ? 5.803 -9.859 -7.656 1.00 93.50 100 LEU A O 1
ATOM 808 N N . ALA A 1 101 ? 6.922 -8.452 -9.002 1.00 93.56 101 ALA A N 1
ATOM 809 C CA . ALA A 1 101 ? 6.295 -7.244 -8.476 1.00 93.56 101 ALA A CA 1
ATOM 810 C C . ALA A 1 101 ? 4.786 -7.205 -8.777 1.00 93.56 101 ALA A C 1
ATOM 812 O O . ALA A 1 101 ? 3.988 -6.949 -7.875 1.00 93.56 101 ALA A O 1
ATOM 813 N N . TYR A 1 102 ? 4.373 -7.560 -9.999 1.00 95.31 102 TYR A N 1
ATOM 814 C CA . TYR A 1 102 ? 2.953 -7.700 -10.337 1.00 95.31 102 TYR A CA 1
ATOM 815 C C . TYR A 1 102 ? 2.279 -8.791 -9.514 1.00 95.31 102 TYR A C 1
ATOM 817 O O . TYR A 1 102 ? 1.189 -8.577 -8.985 1.00 95.31 102 TYR A O 1
ATOM 825 N N . LEU A 1 103 ? 2.930 -9.945 -9.371 1.00 96.75 103 LEU A N 1
ATOM 826 C CA . LEU A 1 103 ? 2.397 -11.062 -8.600 1.00 96.75 103 LEU A CA 1
ATOM 827 C C . LEU A 1 103 ? 2.222 -10.674 -7.126 1.00 96.75 103 LEU A C 1
ATOM 829 O O . LEU A 1 103 ? 1.165 -10.928 -6.553 1.00 96.75 103 LEU A O 1
ATOM 833 N N . ALA A 1 104 ? 3.192 -9.972 -6.538 1.00 95.94 104 ALA A N 1
ATOM 834 C CA . ALA A 1 104 ? 3.087 -9.425 -5.188 1.00 95.94 104 ALA A CA 1
ATOM 835 C C . ALA A 1 104 ? 1.935 -8.410 -5.060 1.00 95.94 104 ALA A C 1
ATOM 837 O O . ALA A 1 104 ? 1.143 -8.506 -4.123 1.00 95.94 104 ALA A O 1
ATOM 838 N N . GLY A 1 105 ? 1.785 -7.487 -6.016 1.00 96.25 105 GLY A N 1
ATOM 839 C CA . GLY A 1 105 ? 0.680 -6.523 -6.045 1.00 96.25 105 GLY A CA 1
ATOM 840 C C . GLY A 1 105 ? -0.698 -7.191 -6.135 1.00 96.25 105 GLY A C 1
ATOM 841 O O . GLY A 1 105 ? -1.615 -6.827 -5.397 1.00 96.25 105 GLY A O 1
ATOM 842 N N . ILE A 1 106 ? -0.835 -8.222 -6.975 1.00 96.44 106 ILE A N 1
ATOM 843 C CA . ILE A 1 106 ? -2.066 -9.018 -7.098 1.00 96.44 106 ILE A CA 1
ATOM 844 C C . ILE A 1 106 ? -2.348 -9.780 -5.801 1.00 96.44 106 ILE A C 1
ATOM 846 O O . ILE A 1 106 ? -3.487 -9.783 -5.339 1.00 96.44 106 ILE A O 1
ATOM 850 N N . VAL A 1 107 ? -1.335 -10.394 -5.185 1.00 96.88 107 VAL A N 1
ATOM 851 C CA . VAL A 1 107 ? -1.485 -11.093 -3.900 1.00 96.88 107 VAL A CA 1
ATOM 852 C C . VAL A 1 107 ? -1.966 -10.130 -2.815 1.00 96.88 107 VAL A C 1
ATOM 854 O O . VAL A 1 107 ? -2.917 -10.454 -2.106 1.00 96.88 107 VAL A O 1
ATOM 857 N N . LEU A 1 108 ? -1.379 -8.932 -2.718 1.00 95.81 108 LEU A N 1
ATOM 858 C CA . LEU A 1 108 ? -1.823 -7.892 -1.782 1.00 95.81 108 LEU A CA 1
ATOM 859 C C . LEU A 1 108 ? -3.279 -7.492 -2.037 1.00 95.81 108 LEU A C 1
ATOM 861 O O . LEU A 1 108 ? -4.076 -7.418 -1.099 1.00 95.81 108 LEU A O 1
ATOM 865 N N . TYR A 1 109 ? -3.649 -7.295 -3.302 1.00 94.75 109 TYR A N 1
ATOM 866 C CA . T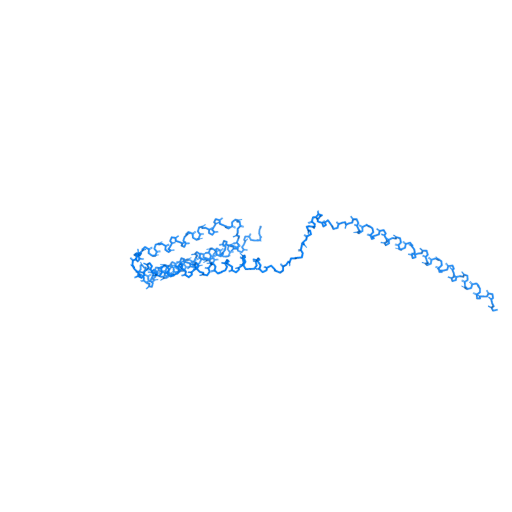YR A 1 109 ? -5.018 -6.975 -3.683 1.00 94.75 109 TYR A CA 1
ATOM 867 C C . TYR A 1 109 ? -6.002 -8.096 -3.308 1.00 94.75 109 TYR A C 1
ATOM 869 O O . TYR A 1 109 ? -7.001 -7.840 -2.638 1.00 94.75 109 TYR A O 1
ATOM 877 N N . VAL A 1 110 ? -5.718 -9.350 -3.658 1.00 95.00 110 VAL A N 1
ATOM 878 C CA . VAL A 1 110 ? -6.596 -10.488 -3.337 1.00 95.00 110 VAL A CA 1
ATOM 879 C C . VAL A 1 110 ? -6.727 -10.671 -1.826 1.00 95.00 110 VAL A C 1
ATOM 881 O O . VAL A 1 110 ? -7.830 -10.881 -1.316 1.00 95.00 110 VAL A O 1
ATOM 884 N N . LEU A 1 111 ? -5.625 -10.523 -1.090 1.00 94.62 111 LEU A N 1
ATOM 885 C CA . LEU A 1 111 ? -5.625 -10.602 0.364 1.00 94.62 111 LEU A CA 1
ATOM 886 C C . LEU A 1 111 ? -6.474 -9.478 0.978 1.00 94.62 111 LEU A C 1
ATOM 888 O O . LEU A 1 111 ? -7.223 -9.720 1.924 1.00 94.62 111 LEU A O 1
ATOM 892 N N . SER A 1 112 ? -6.455 -8.275 0.394 1.00 92.25 112 SER A N 1
ATOM 893 C CA . SER A 1 112 ? -7.304 -7.168 0.846 1.00 92.25 112 SER A CA 1
ATOM 894 C C . SER A 1 112 ? -8.794 -7.521 0.786 1.00 92.25 112 SER A C 1
ATOM 896 O O . SER A 1 112 ? -9.523 -7.261 1.745 1.00 92.25 112 SER A O 1
ATOM 898 N N . LEU A 1 113 ? -9.236 -8.213 -0.269 1.00 91.50 113 LEU A N 1
ATOM 899 C CA . LEU A 1 113 ? -10.626 -8.648 -0.418 1.00 91.50 113 LEU A CA 1
ATOM 900 C C . LEU A 1 113 ? -11.011 -9.710 0.617 1.00 91.50 113 LEU A C 1
ATOM 902 O O . LEU A 1 113 ? -12.108 -9.662 1.173 1.00 91.50 113 LEU A O 1
ATOM 906 N N . GLN A 1 114 ? -10.112 -10.657 0.901 1.00 90.94 114 GLN A N 1
ATOM 907 C CA . GLN A 1 114 ? -10.358 -11.705 1.895 1.00 90.94 114 GLN A CA 1
ATOM 908 C C . GLN A 1 114 ? -10.486 -11.128 3.311 1.00 90.94 114 GLN A C 1
ATOM 910 O O . GLN A 1 114 ? -11.369 -11.533 4.071 1.00 90.94 114 GLN A O 1
ATOM 915 N N . LEU A 1 115 ? -9.645 -10.150 3.662 1.00 89.50 115 LEU A N 1
ATOM 916 C CA . LEU A 1 115 ? -9.607 -9.564 5.005 1.00 89.50 115 LEU A CA 1
ATOM 917 C C . LEU A 1 115 ? -10.716 -8.534 5.258 1.00 89.50 115 LEU A C 1
ATOM 919 O O . LEU A 1 115 ? -11.005 -8.238 6.421 1.00 89.50 115 LEU A O 1
ATOM 923 N N . LYS A 1 116 ? -11.388 -8.052 4.204 1.00 84.38 116 LYS A N 1
ATOM 924 C CA . LYS A 1 116 ? -12.478 -7.065 4.283 1.00 84.38 116 LYS A CA 1
ATOM 925 C C . LYS A 1 116 ? -13.565 -7.438 5.293 1.00 84.38 116 LYS A C 1
ATOM 927 O O . LYS A 1 116 ? -14.084 -6.564 5.975 1.00 84.38 116 LYS A O 1
ATOM 932 N N . LYS A 1 117 ? -13.877 -8.731 5.433 1.00 82.62 117 LYS A N 1
ATOM 933 C CA . LYS A 1 117 ? -14.952 -9.219 6.318 1.00 82.62 117 LYS A CA 1
ATOM 934 C C . LYS A 1 117 ? -14.671 -9.024 7.811 1.00 82.62 117 LYS A C 1
ATOM 936 O O . LYS A 1 117 ? -15.612 -8.884 8.579 1.00 82.62 117 LYS A O 1
ATOM 941 N N . LYS A 1 118 ? -13.401 -9.074 8.230 1.00 84.06 118 LYS A N 1
ATOM 942 C CA . LYS A 1 118 ? -13.014 -9.097 9.654 1.00 84.06 118 LYS A CA 1
ATOM 943 C C . LYS A 1 118 ? -12.228 -7.857 10.081 1.00 84.06 118 LYS A C 1
ATOM 945 O O . LYS A 1 118 ? -12.294 -7.471 11.242 1.00 84.06 118 LYS A O 1
ATOM 950 N N . TYR A 1 119 ? -11.503 -7.229 9.155 1.00 88.25 119 TYR A N 1
ATOM 951 C CA . TYR A 1 119 ? -10.614 -6.105 9.442 1.00 88.25 119 TYR A CA 1
ATOM 952 C C . TYR A 1 119 ? -10.760 -5.018 8.374 1.00 88.25 119 TYR A C 1
ATOM 954 O O . TYR A 1 119 ? -9.918 -4.890 7.487 1.00 88.25 119 TYR A O 1
ATOM 962 N N . VAL A 1 120 ? -11.832 -4.225 8.462 1.00 86.81 120 VAL A N 1
ATOM 963 C CA . VAL A 1 120 ? -12.191 -3.207 7.456 1.00 86.81 120 VAL A CA 1
ATOM 964 C C . VAL A 1 120 ? -11.056 -2.203 7.224 1.00 86.81 120 VAL A C 1
ATOM 966 O O . VAL A 1 120 ? -10.645 -1.999 6.083 1.00 86.81 120 VAL A O 1
ATOM 969 N N . LEU A 1 121 ? -10.492 -1.640 8.300 1.00 87.94 121 LEU A N 1
ATOM 970 C CA . LEU A 1 121 ? -9.408 -0.656 8.207 1.00 87.94 121 LEU A CA 1
ATOM 971 C C . LEU A 1 121 ? -8.126 -1.257 7.611 1.00 87.94 121 LEU A C 1
ATOM 973 O O . LEU A 1 121 ? -7.504 -0.664 6.735 1.00 87.94 121 LEU A O 1
ATOM 977 N N . PHE A 1 122 ? -7.743 -2.455 8.057 1.00 89.38 122 PHE A N 1
ATOM 978 C CA . PHE A 1 122 ? -6.546 -3.126 7.550 1.00 89.38 122 PHE A CA 1
ATOM 979 C C . PHE A 1 122 ? -6.704 -3.529 6.079 1.00 89.38 122 PHE A C 1
ATOM 981 O O . PHE A 1 122 ? -5.780 -3.358 5.292 1.00 89.38 122 PHE A O 1
ATOM 988 N N . SER A 1 123 ? -7.891 -4.000 5.691 1.00 91.25 123 SER A N 1
ATOM 989 C CA . SER A 1 123 ? -8.239 -4.298 4.301 1.00 91.25 123 SER A CA 1
ATOM 990 C C . SER A 1 123 ? -8.145 -3.056 3.411 1.00 91.25 123 SER A C 1
ATOM 992 O O . SER A 1 123 ? -7.561 -3.144 2.337 1.00 91.25 123 SER A O 1
ATOM 994 N N . ALA A 1 124 ? -8.609 -1.889 3.872 1.00 91.44 124 ALA A N 1
ATOM 995 C CA . ALA A 1 124 ? -8.490 -0.638 3.121 1.00 91.44 124 ALA A CA 1
ATOM 996 C C . ALA A 1 124 ? -7.024 -0.204 2.917 1.00 91.44 124 ALA A C 1
ATOM 998 O O . ALA A 1 124 ? -6.645 0.195 1.814 1.00 91.44 124 ALA A O 1
ATOM 999 N N . ILE A 1 125 ? -6.184 -0.331 3.953 1.00 92.19 125 ILE A N 1
ATOM 1000 C CA . ILE A 1 125 ? -4.736 -0.061 3.865 1.00 92.19 125 ILE A CA 1
ATOM 1001 C C . ILE A 1 125 ? -4.059 -1.050 2.905 1.00 92.19 125 ILE A C 1
ATOM 1003 O O . ILE A 1 125 ? -3.219 -0.665 2.095 1.00 92.19 125 ILE A O 1
ATOM 1007 N N . LEU A 1 126 ? -4.435 -2.328 2.965 1.00 93.88 126 LEU A N 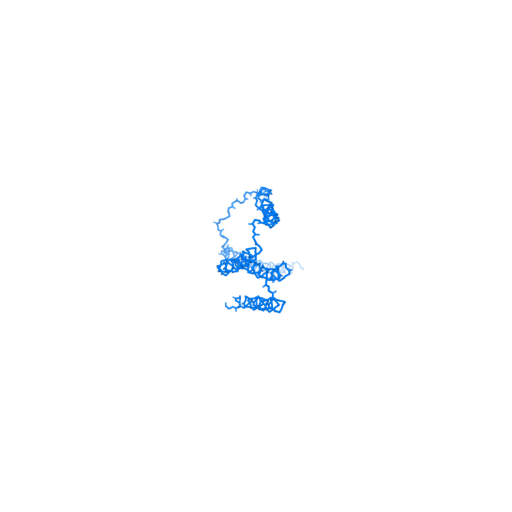1
ATOM 1008 C CA . LEU A 1 126 ? -3.855 -3.364 2.117 1.00 93.88 126 LEU A CA 1
ATOM 1009 C C . LEU A 1 126 ? -4.292 -3.224 0.652 1.00 93.88 126 LEU A C 1
ATOM 1011 O O . LEU A 1 126 ? -3.481 -3.424 -0.249 1.00 93.88 126 LEU A O 1
ATOM 1015 N N . PHE A 1 127 ? -5.546 -2.833 0.411 1.00 94.75 127 PHE A N 1
ATOM 1016 C CA . PHE A 1 127 ? -6.086 -2.544 -0.918 1.00 94.75 127 PHE A CA 1
ATOM 1017 C C . PHE A 1 127 ? -5.356 -1.365 -1.563 1.00 94.75 127 PHE A C 1
ATOM 1019 O O . PHE A 1 127 ? -4.879 -1.486 -2.692 1.00 94.75 127 PHE A O 1
ATOM 1026 N N . SER A 1 128 ? -5.217 -0.246 -0.842 1.00 93.62 128 SER A N 1
ATOM 1027 C CA . SER A 1 128 ? -4.500 0.925 -1.356 1.00 93.62 128 SER A CA 1
ATOM 1028 C C . SER A 1 128 ? -3.016 0.626 -1.571 1.00 93.62 128 SER A C 1
ATOM 1030 O O . SER A 1 128 ? -2.467 1.016 -2.599 1.00 93.62 128 SER A O 1
ATOM 1032 N N . GLY A 1 129 ? -2.389 -0.153 -0.681 1.00 95.06 129 GLY A N 1
ATOM 1033 C CA . GLY A 1 129 ? -1.025 -0.654 -0.854 1.00 95.06 129 GLY A CA 1
ATOM 1034 C C . GLY A 1 129 ? -0.859 -1.540 -2.094 1.00 95.06 129 GLY A C 1
ATOM 1035 O O . GLY A 1 129 ? 0.092 -1.358 -2.855 1.00 95.06 129 GLY A O 1
ATOM 1036 N N . GLY A 1 130 ? -1.802 -2.452 -2.348 1.00 96.00 130 GLY A N 1
ATOM 1037 C CA . GLY A 1 130 ? -1.820 -3.299 -3.544 1.00 96.00 130 GLY A CA 1
ATOM 1038 C C . GLY A 1 130 ? -1.987 -2.492 -4.835 1.00 96.00 130 GLY A C 1
ATOM 1039 O O . GLY A 1 130 ? -1.208 -2.665 -5.771 1.00 96.00 130 GLY A O 1
ATOM 1040 N N . MET A 1 131 ? -2.936 -1.552 -4.870 1.00 96.25 131 MET A N 1
ATOM 1041 C CA . MET A 1 131 ? -3.149 -0.670 -6.027 1.00 96.25 131 MET A CA 1
ATOM 1042 C C . MET A 1 131 ? -1.953 0.243 -6.294 1.00 96.25 131 MET A C 1
ATOM 1044 O O . MET A 1 131 ? -1.516 0.364 -7.440 1.00 96.25 131 MET A O 1
ATOM 1048 N N . ALA A 1 132 ? -1.372 0.833 -5.247 1.00 96.06 132 ALA A N 1
ATOM 1049 C CA . ALA A 1 132 ? -0.157 1.631 -5.364 1.00 96.06 132 ALA A CA 1
ATOM 1050 C C . ALA A 1 132 ? 1.010 0.788 -5.897 1.00 96.06 132 ALA A C 1
ATOM 1052 O O . ALA A 1 132 ? 1.717 1.224 -6.803 1.00 96.06 132 ALA A O 1
ATOM 1053 N N . SER A 1 133 ? 1.181 -0.442 -5.401 1.00 95.94 133 SER A N 1
ATOM 1054 C CA . SER A 1 133 ? 2.215 -1.364 -5.880 1.00 95.94 133 SER A CA 1
ATOM 1055 C C . SER A 1 133 ? 2.041 -1.711 -7.364 1.00 95.94 133 SER A C 1
ATOM 1057 O O . SER A 1 133 ? 3.015 -1.652 -8.117 1.00 95.94 133 SER A O 1
ATOM 1059 N N . LEU A 1 134 ? 0.815 -1.987 -7.823 1.00 96.38 134 LEU A N 1
ATOM 1060 C CA . LEU A 1 134 ? 0.519 -2.244 -9.240 1.00 96.38 134 LEU A CA 1
ATOM 1061 C C . LEU A 1 134 ? 0.793 -1.020 -10.126 1.00 96.38 134 LEU A C 1
ATOM 1063 O O . LEU A 1 134 ? 1.360 -1.154 -11.214 1.00 96.38 134 LEU A O 1
ATOM 1067 N N . TYR A 1 135 ? 0.448 0.177 -9.651 1.00 95.94 135 TYR A N 1
ATOM 1068 C CA . TYR A 1 135 ? 0.741 1.432 -10.342 1.00 95.94 135 TYR A CA 1
ATOM 1069 C C . TYR A 1 135 ? 2.253 1.661 -10.474 1.00 95.94 135 TYR A C 1
ATOM 1071 O O . TYR A 1 135 ? 2.750 1.872 -11.582 1.00 95.94 135 TYR A O 1
ATOM 1079 N N . PHE A 1 136 ? 3.000 1.546 -9.370 1.00 94.94 136 PHE A N 1
ATOM 1080 C CA . PHE A 1 136 ? 4.460 1.679 -9.372 1.00 94.94 136 PHE A CA 1
ATOM 1081 C C . PHE A 1 136 ? 5.133 0.626 -10.247 1.00 94.94 136 PHE A C 1
ATOM 1083 O O . PHE A 1 136 ? 6.081 0.947 -10.956 1.00 94.94 136 PHE A O 1
ATOM 1090 N N . THR A 1 137 ? 4.631 -0.609 -10.241 1.00 95.00 137 THR A N 1
ATOM 1091 C CA . THR A 1 137 ? 5.165 -1.684 -11.085 1.00 95.00 137 THR A CA 1
ATOM 1092 C C . THR A 1 137 ? 4.949 -1.378 -12.564 1.00 95.00 137 THR A C 1
ATOM 1094 O O . THR A 1 137 ? 5.880 -1.515 -13.351 1.00 95.00 137 THR A O 1
ATOM 1097 N N . THR A 1 138 ? 3.762 -0.894 -12.944 1.00 95.00 138 THR A N 1
ATOM 1098 C CA . THR A 1 138 ? 3.458 -0.497 -14.331 1.00 95.00 138 THR A CA 1
ATOM 1099 C C . THR A 1 138 ? 4.341 0.664 -14.784 1.00 95.00 138 THR A C 1
ATOM 1101 O O . THR A 1 138 ? 4.916 0.628 -15.871 1.00 95.00 138 THR A O 1
ATOM 1104 N N . TYR A 1 139 ? 4.511 1.665 -13.920 1.00 94.62 139 TYR A N 1
ATOM 1105 C CA . TYR A 1 139 ? 5.418 2.780 -14.165 1.00 94.62 139 TYR A CA 1
ATOM 1106 C C . TYR A 1 139 ? 6.869 2.307 -14.323 1.00 94.62 139 TYR A C 1
ATOM 1108 O O . TYR A 1 139 ? 7.553 2.699 -15.267 1.00 94.62 139 TYR A O 1
ATOM 1116 N N . ALA A 1 140 ? 7.330 1.419 -13.440 1.00 92.50 140 ALA A N 1
ATOM 1117 C CA . ALA A 1 140 ? 8.681 0.883 -13.490 1.00 92.50 140 ALA A CA 1
ATOM 1118 C C . ALA A 1 140 ? 8.920 0.023 -14.739 1.00 92.50 140 ALA A C 1
ATOM 1120 O O . ALA A 1 140 ? 9.984 0.119 -15.348 1.00 92.50 140 ALA A O 1
ATOM 1121 N N . ALA A 1 141 ? 7.931 -0.773 -15.152 1.00 92.25 141 ALA A N 1
ATOM 1122 C CA . ALA A 1 141 ? 7.980 -1.580 -16.368 1.00 92.25 141 ALA A CA 1
ATOM 1123 C C . ALA A 1 141 ? 8.158 -0.719 -17.630 1.00 92.25 141 ALA A C 1
ATOM 1125 O O . ALA A 1 141 ? 8.860 -1.132 -18.552 1.00 92.25 141 ALA A O 1
ATOM 1126 N N . TYR A 1 142 ? 7.575 0.485 -17.657 1.00 93.31 142 TYR A N 1
ATOM 1127 C CA . TYR A 1 142 ? 7.795 1.465 -18.721 1.00 93.31 142 TYR A CA 1
ATOM 1128 C C . TYR A 1 142 ? 9.165 2.151 -18.603 1.00 93.31 142 TYR A C 1
ATOM 1130 O O . TYR A 1 142 ? 9.971 2.060 -19.524 1.00 93.31 142 TYR A O 1
ATOM 1138 N N . VAL A 1 143 ? 9.449 2.804 -17.471 1.00 91.75 143 VAL A N 1
ATOM 1139 C CA . VAL A 1 143 ? 10.626 3.681 -17.322 1.00 91.75 143 VAL A CA 1
ATOM 1140 C C . VAL A 1 143 ? 11.945 2.916 -17.278 1.00 91.75 143 VAL A C 1
ATOM 1142 O O . VAL A 1 143 ? 12.914 3.345 -17.895 1.00 91.75 143 VAL A O 1
ATOM 1145 N N . TYR A 1 144 ? 12.003 1.811 -16.534 1.00 86.19 144 TYR A N 1
ATOM 1146 C CA . TYR A 1 144 ? 13.264 1.114 -16.268 1.00 86.19 144 TYR A CA 1
ATOM 1147 C C . TYR A 1 144 ? 13.498 -0.086 -17.183 1.00 86.19 144 TYR A C 1
ATOM 1149 O O . TYR A 1 144 ? 14.649 -0.441 -17.407 1.00 86.19 144 TYR A O 1
ATOM 1157 N N . TYR A 1 145 ? 12.434 -0.702 -17.708 1.00 85.12 145 TYR A N 1
ATOM 1158 C CA . TYR A 1 145 ? 12.536 -1.960 -18.460 1.00 85.12 145 TYR A CA 1
ATOM 1159 C C . TYR A 1 145 ? 12.001 -1.880 -19.892 1.00 85.12 145 TYR A C 1
ATOM 1161 O O . TYR A 1 145 ? 12.118 -2.855 -20.627 1.00 85.12 145 TYR A O 1
ATOM 1169 N N . SER A 1 146 ? 11.409 -0.748 -20.304 1.00 85.06 146 SER A N 1
ATOM 1170 C CA . SER A 1 146 ? 10.820 -0.554 -21.643 1.00 85.06 146 SER A CA 1
ATOM 1171 C C . SER A 1 146 ? 9.901 -1.702 -22.104 1.00 85.06 146 SER A C 1
ATOM 1173 O O . SER A 1 146 ? 9.745 -1.935 -23.301 1.00 85.06 146 SER A O 1
ATOM 1175 N N . MET A 1 147 ? 9.276 -2.432 -21.166 1.00 85.44 147 MET A N 1
ATOM 1176 C CA . MET A 1 147 ? 8.416 -3.585 -21.477 1.00 85.44 147 MET A CA 1
ATOM 1177 C C . MET A 1 147 ? 7.102 -3.161 -22.138 1.00 85.44 147 MET A C 1
ATOM 1179 O O . MET A 1 147 ? 6.491 -3.943 -22.863 1.00 85.44 147 MET A O 1
ATOM 1183 N N . PHE A 1 148 ? 6.658 -1.931 -21.883 1.00 86.38 148 PHE A N 1
ATOM 1184 C CA . PHE A 1 148 ? 5.430 -1.369 -22.432 1.00 86.38 148 PHE A CA 1
ATOM 1185 C C . PHE A 1 148 ? 5.720 -0.090 -23.213 1.00 86.38 148 PHE A C 1
ATOM 1187 O O . PHE A 1 148 ? 6.650 0.646 -22.892 1.00 86.38 148 PHE A O 1
ATOM 1194 N N . SER A 1 149 ? 4.892 0.207 -24.217 1.00 90.94 149 SER A N 1
ATOM 1195 C CA . SER A 1 149 ? 4.892 1.524 -24.855 1.00 90.94 149 SER A CA 1
ATOM 1196 C C . SER A 1 149 ? 4.246 2.563 -23.935 1.00 90.94 149 SER A C 1
ATOM 1198 O O . SER A 1 149 ? 3.407 2.225 -23.097 1.00 90.94 149 SER A O 1
ATOM 1200 N N . PHE A 1 150 ? 4.593 3.839 -24.124 1.00 90.81 150 PHE A N 1
ATOM 1201 C CA . PHE A 1 150 ? 4.022 4.947 -23.351 1.00 90.81 150 PHE A CA 1
ATOM 1202 C C . PHE A 1 150 ? 2.487 4.915 -23.329 1.00 90.81 150 PHE A C 1
ATOM 1204 O O . PHE A 1 150 ? 1.876 4.993 -22.266 1.00 90.81 150 PHE A O 1
ATOM 1211 N N . VAL A 1 151 ? 1.870 4.736 -24.503 1.00 95.31 151 VAL A N 1
ATOM 1212 C CA . VAL A 1 151 ? 0.408 4.705 -24.656 1.00 95.31 151 VAL A CA 1
ATOM 1213 C C . VAL A 1 151 ? -0.200 3.558 -23.850 1.00 95.31 151 VAL A C 1
ATOM 1215 O O . VAL A 1 151 ? -1.183 3.758 -23.141 1.00 95.31 151 VAL A O 1
ATOM 1218 N N . LEU A 1 152 ? 0.400 2.368 -23.917 1.00 93.94 152 LEU A N 1
ATOM 1219 C CA . LEU A 1 152 ? -0.104 1.197 -23.207 1.00 93.94 152 LEU A CA 1
ATOM 1220 C C . LEU A 1 152 ? 0.025 1.360 -21.687 1.00 93.94 152 LEU A C 1
ATOM 1222 O O . LEU A 1 152 ? -0.941 1.123 -20.963 1.00 93.94 152 LEU A O 1
ATOM 1226 N N . ALA A 1 153 ? 1.186 1.812 -21.206 1.00 93.75 153 ALA A N 1
ATOM 1227 C CA . ALA A 1 153 ? 1.417 2.059 -19.784 1.00 93.75 153 ALA A CA 1
ATOM 1228 C C . ALA A 1 153 ? 0.448 3.116 -19.233 1.00 93.75 153 ALA A C 1
ATOM 1230 O O . ALA A 1 153 ? -0.168 2.907 -18.188 1.00 93.75 153 ALA A O 1
ATOM 1231 N N . PHE A 1 154 ? 0.246 4.209 -19.973 1.00 95.62 154 PHE A N 1
ATOM 1232 C CA . PHE A 1 154 ? -0.686 5.269 -19.602 1.00 95.62 154 PHE A CA 1
ATOM 1233 C C . PHE A 1 154 ? -2.124 4.753 -19.469 1.00 95.62 154 PHE A C 1
ATOM 1235 O O . PHE A 1 154 ? -2.768 5.003 -18.451 1.00 95.62 154 PHE A O 1
ATOM 1242 N N . ILE A 1 155 ? -2.615 3.983 -20.447 1.00 96.75 155 ILE A N 1
ATOM 1243 C CA . ILE A 1 155 ? -3.969 3.410 -20.405 1.00 96.75 155 ILE A CA 1
ATOM 1244 C C . ILE A 1 155 ? -4.140 2.507 -19.179 1.00 96.75 155 ILE A C 1
ATOM 1246 O O . ILE A 1 155 ? -5.116 2.659 -18.446 1.00 96.75 155 ILE A O 1
ATOM 1250 N N . ILE A 1 156 ? -3.189 1.603 -18.917 1.00 95.44 156 ILE A N 1
ATOM 1251 C CA . ILE A 1 156 ? -3.248 0.698 -17.756 1.00 95.44 156 ILE A CA 1
ATOM 1252 C C . ILE A 1 156 ? -3.301 1.502 -16.453 1.00 95.44 156 ILE A C 1
ATOM 1254 O O . ILE A 1 156 ? -4.136 1.234 -15.590 1.00 95.44 156 ILE A O 1
ATOM 1258 N N . MET A 1 157 ? -2.447 2.515 -16.314 1.00 95.88 157 MET A N 1
ATOM 1259 C CA . MET A 1 157 ? -2.391 3.352 -15.114 1.00 95.88 157 MET A CA 1
ATOM 1260 C C . MET A 1 157 ? -3.692 4.136 -14.899 1.00 95.88 157 MET A C 1
ATOM 1262 O O . MET A 1 157 ? -4.190 4.188 -13.775 1.00 95.88 157 MET A O 1
ATOM 1266 N N . VAL A 1 158 ? -4.292 4.681 -15.962 1.00 97.44 158 VAL A N 1
ATOM 1267 C CA . VAL A 1 158 ? -5.602 5.352 -15.893 1.00 97.44 158 VAL A CA 1
ATOM 1268 C C . VAL A 1 158 ? -6.697 4.377 -15.460 1.00 97.44 158 VAL A C 1
ATOM 1270 O O . VAL A 1 158 ? -7.486 4.702 -14.573 1.00 97.44 158 VAL A O 1
ATOM 1273 N N . VAL A 1 159 ? -6.724 3.167 -16.022 1.00 96.94 159 VAL A N 1
ATOM 1274 C CA . VAL A 1 159 ? -7.690 2.125 -15.638 1.00 96.94 159 VAL A CA 1
ATOM 1275 C C . VAL A 1 159 ? -7.546 1.755 -14.159 1.00 96.94 159 VAL A C 1
ATOM 1277 O O . VAL A 1 159 ? -8.555 1.681 -13.458 1.00 96.94 159 VAL A O 1
ATOM 1280 N N . LEU A 1 160 ? -6.318 1.590 -13.655 1.00 95.94 160 LEU A N 1
ATOM 1281 C CA . LEU A 1 160 ? -6.065 1.313 -12.235 1.00 95.94 160 LEU A CA 1
ATOM 1282 C C . LEU A 1 160 ? -6.588 2.433 -11.326 1.00 95.94 160 LEU A C 1
ATOM 1284 O O . LEU A 1 160 ? -7.191 2.150 -10.289 1.00 95.94 160 LEU A O 1
ATOM 1288 N N . ILE A 1 161 ? -6.403 3.699 -11.711 1.00 96.12 161 ILE A N 1
ATOM 1289 C CA . ILE A 1 161 ? -6.903 4.847 -10.942 1.00 96.12 161 ILE A CA 1
ATOM 1290 C C . ILE A 1 161 ? -8.431 4.862 -10.932 1.00 96.12 161 ILE A C 1
ATOM 1292 O O . ILE A 1 161 ? -9.027 4.948 -9.859 1.00 96.12 161 ILE A O 1
ATOM 1296 N N . ILE A 1 162 ? -9.071 4.737 -12.099 1.00 96.88 162 ILE A N 1
ATOM 1297 C CA . ILE A 1 162 ? -10.536 4.708 -12.207 1.00 96.88 162 ILE A CA 1
ATOM 1298 C C . ILE A 1 162 ? -11.103 3.575 -11.350 1.00 96.88 162 ILE A C 1
ATOM 1300 O O . ILE A 1 162 ? -12.058 3.787 -10.606 1.00 96.88 162 ILE A O 1
ATOM 1304 N N . TYR A 1 163 ? -10.485 2.394 -11.401 1.00 95.00 163 TYR A N 1
ATOM 1305 C CA . TYR A 1 163 ? -10.882 1.249 -10.590 1.00 95.00 163 TYR A CA 1
ATOM 1306 C C . TYR A 1 163 ? -10.730 1.507 -9.086 1.00 95.00 163 TYR A C 1
ATOM 1308 O O . TYR A 1 163 ? -11.641 1.227 -8.307 1.00 95.00 163 TYR A O 1
ATOM 1316 N N . THR A 1 164 ? -9.605 2.093 -8.673 1.00 93.81 164 THR A N 1
ATOM 1317 C CA . THR A 1 164 ? -9.343 2.434 -7.268 1.00 93.81 164 THR A CA 1
ATOM 1318 C C . THR A 1 164 ? -10.369 3.437 -6.742 1.00 93.81 164 THR A C 1
ATOM 1320 O O . THR A 1 164 ? -10.911 3.257 -5.653 1.00 93.81 164 THR A O 1
ATOM 1323 N N . VAL A 1 165 ? -10.685 4.470 -7.529 1.00 94.12 165 VAL A N 1
ATOM 1324 C CA . VAL A 1 165 ? -11.702 5.477 -7.189 1.00 94.12 165 VAL A CA 1
ATOM 1325 C C . VAL A 1 165 ? -13.097 4.853 -7.144 1.00 94.12 165 VAL A C 1
ATOM 1327 O O . VAL A 1 165 ? -13.863 5.132 -6.222 1.00 94.12 165 VAL A O 1
ATOM 1330 N N . TYR A 1 166 ? -13.425 3.979 -8.097 1.00 93.44 166 TYR A N 1
ATOM 1331 C CA . TYR A 1 166 ? -14.691 3.251 -8.112 1.00 93.44 166 TYR A CA 1
ATOM 1332 C C . TYR A 1 166 ? -14.886 2.425 -6.832 1.00 93.44 166 TYR A C 1
ATOM 1334 O O . TYR A 1 166 ? -15.920 2.548 -6.170 1.00 93.44 166 TYR A O 1
ATOM 1342 N N . GLU A 1 167 ? -13.880 1.641 -6.438 1.00 90.38 167 GLU A N 1
ATOM 1343 C CA . GLU A 1 167 ? -13.930 0.853 -5.203 1.00 90.38 167 GLU A CA 1
ATOM 1344 C C . GLU A 1 167 ? -13.962 1.741 -3.951 1.00 90.38 167 GLU A C 1
ATOM 1346 O O . GLU A 1 167 ? -14.703 1.430 -3.019 1.00 90.38 167 GLU A O 1
ATOM 1351 N N . ALA A 1 168 ? -13.265 2.882 -3.935 1.00 88.62 168 ALA A N 1
ATOM 1352 C CA . ALA A 1 168 ? -13.330 3.841 -2.829 1.00 88.62 168 ALA A CA 1
ATOM 1353 C C . ALA A 1 168 ? -14.746 4.422 -2.640 1.00 88.62 168 ALA A C 1
ATOM 1355 O O . ALA A 1 168 ? -15.262 4.464 -1.521 1.00 88.62 168 ALA A O 1
ATOM 1356 N N . ILE A 1 169 ? -15.418 4.804 -3.732 1.00 89.69 169 ILE A N 1
ATOM 1357 C CA . ILE A 1 169 ? -16.808 5.292 -3.695 1.00 89.69 169 ILE A CA 1
ATOM 1358 C C . ILE A 1 169 ? -17.761 4.181 -3.244 1.00 89.69 169 ILE A C 1
ATOM 1360 O O . ILE A 1 169 ? -18.701 4.426 -2.482 1.00 89.69 169 ILE A O 1
ATOM 1364 N N . ARG A 1 170 ? -17.539 2.949 -3.713 1.00 83.88 170 ARG A N 1
ATOM 1365 C CA . ARG A 1 170 ? -18.331 1.783 -3.314 1.00 83.88 170 ARG A CA 1
ATOM 1366 C C . ARG A 1 170 ? -18.179 1.481 -1.826 1.00 83.88 170 ARG A C 1
ATOM 1368 O O . ARG A 1 170 ? -19.172 1.147 -1.185 1.00 83.88 170 ARG A O 1
ATOM 1375 N N . TYR A 1 171 ? -16.975 1.635 -1.280 1.00 73.94 171 TYR A N 1
ATOM 1376 C CA . TYR A 1 171 ? -16.689 1.437 0.139 1.00 73.94 171 TYR A CA 1
ATOM 1377 C C . TYR A 1 171 ? -17.506 2.381 1.029 1.00 73.94 171 TYR A C 1
ATOM 1379 O O . TYR A 1 171 ? -18.127 1.923 1.981 1.00 73.94 171 TYR A O 1
ATOM 1387 N N . ASN A 1 172 ? -17.604 3.663 0.659 1.00 68.31 172 ASN A N 1
ATOM 1388 C CA . ASN A 1 172 ? -18.375 4.663 1.410 1.00 68.31 172 ASN A CA 1
ATOM 1389 C C . ASN A 1 172 ? -19.892 4.374 1.451 1.00 68.31 172 ASN A C 1
ATOM 1391 O O . ASN A 1 172 ? -20.589 4.830 2.350 1.00 68.31 172 ASN A O 1
ATOM 1395 N N . ARG A 1 173 ? -20.430 3.614 0.485 1.00 58.12 173 ARG A N 1
ATOM 1396 C CA . ARG A 1 173 ? -21.860 3.254 0.448 1.00 58.12 173 ARG A CA 1
ATOM 1397 C C . ARG A 1 173 ? -22.235 2.045 1.305 1.00 58.12 173 ARG A C 1
ATOM 1399 O O . ARG A 1 173 ? -23.421 1.850 1.540 1.00 58.12 173 ARG A O 1
ATOM 1406 N N . GLN A 1 174 ? -21.277 1.233 1.754 1.00 54.84 174 GLN A N 1
ATOM 1407 C CA . GLN A 1 174 ? -21.580 0.022 2.529 1.00 54.84 174 GLN A CA 1
ATOM 1408 C C . GLN A 1 174 ? -21.802 0.277 4.030 1.00 54.84 174 GLN A C 1
ATOM 1410 O O . GLN A 1 174 ? -22.194 -0.651 4.723 1.00 54.84 174 GLN A O 1
ATOM 1415 N N . GLU A 1 175 ? -21.600 1.502 4.526 1.00 50.38 175 GLU A N 1
ATOM 1416 C CA . GLU A 1 175 ? -21.816 1.850 5.944 1.00 50.38 175 GLU A CA 1
ATOM 1417 C C . GLU A 1 175 ? -23.175 2.534 6.223 1.00 50.38 175 GLU A C 1
ATOM 1419 O O . GLU A 1 175 ? -23.458 2.877 7.366 1.00 50.38 175 GLU A O 1
ATOM 1424 N N . ILE A 1 176 ? -24.037 2.715 5.207 1.00 45.31 176 ILE A N 1
ATOM 1425 C CA . ILE A 1 176 ? -25.343 3.408 5.331 1.00 45.31 176 ILE A CA 1
ATOM 1426 C C . ILE A 1 176 ? -26.540 2.509 4.935 1.00 45.31 176 ILE A C 1
ATOM 1428 O O . ILE A 1 176 ? -27.600 3.018 4.578 1.00 45.31 176 ILE A O 1
ATOM 1432 N N . ALA A 1 177 ? -26.401 1.180 4.956 1.00 37.72 177 ALA A N 1
ATOM 1433 C CA . ALA A 1 177 ? -27.490 0.245 4.640 1.00 37.72 177 ALA A CA 1
ATOM 1434 C C . ALA A 1 177 ? -27.588 -0.888 5.663 1.00 37.72 177 ALA A C 1
ATOM 1436 O O . ALA A 1 177 ? -26.519 -1.404 6.059 1.00 37.72 177 ALA A O 1
#

Foldseek 3Di:
DVVVVVVVVVVVVVVVVVVVVVVVVVVVVVVVVVVVVVVPPPCPPPDPDPPDPPDPPPVCCCVPPVCVVVVVVCVVVVVVVVLVVCVVVVVAPPVRNLVVLLVVLVVLLVVLVVCCVPCVPVSLVSNVVSLVSNLVSLVCCCPPVVVDDPVVSVVVNVVSVVVNVVVVVVSVVVVPD

Radius of gyration: 37.86 Å; chains: 1; bounding box: 77×58×101 Å

Sequence (177 aa):
MKENEIQQLQKELEQLSKEVQLQQEKILQLQQRIAQLSNTEISIPKEAKIHTPQKFSLENFIGLRLINFIGIIVLVIGLSIGVKYAIDRNLISEGMRITLAYLAGIVLYVLSLQLKKKYVLFSAILFSGGMASLYFTTYAAYVYYSMFSFVLAFIIMVVLIIYTVYEAIRYNRQEIA